Protein AF-A0A3B8KZ70-F1 (afdb_monomer)

Foldseek 3Di:
DPPPPVDPVVVVVVQVVLPDFADFFPLQPVHADPLLVLLVVCCPDVQQPQCVALHFLQGGPFDPDPDTDWAQQPQQVVDPPRDPDRTHGGDGLAQVLPDAPDDPVRPRRAQLCVLPVVRPPCSNTDRPPPDPSNSVSNSSNSSRHPNDGSVVRCVVVVHDRDDD

Structure (mmCIF, N/CA/C/O backbone):
data_AF-A0A3B8KZ70-F1
#
_entry.id   AF-A0A3B8KZ70-F1
#
loop_
_atom_site.group_PDB
_atom_site.id
_atom_site.type_symbol
_atom_site.label_atom_id
_atom_site.label_alt_id
_atom_site.label_comp_id
_atom_site.label_asym_id
_atom_site.label_entity_id
_atom_site.label_seq_id
_atom_site.pdbx_PDB_ins_code
_atom_site.Cartn_x
_atom_site.Cartn_y
_atom_site.Cartn_z
_atom_site.occupancy
_atom_site.B_iso_or_equiv
_atom_site.auth_seq_id
_atom_site.auth_comp_id
_atom_site.auth_asym_id
_atom_site.auth_atom_id
_atom_site.pdbx_PDB_model_num
ATOM 1 N N . LYS A 1 1 ? 19.219 2.919 -24.273 1.00 55.00 1 LYS A N 1
ATOM 2 C CA . LYS A 1 1 ? 18.582 2.908 -22.925 1.00 55.00 1 LYS A CA 1
ATOM 3 C C . LYS A 1 1 ? 19.330 1.900 -22.061 1.00 55.00 1 LYS A C 1
ATOM 5 O O . LYS A 1 1 ? 19.825 0.948 -22.653 1.00 55.00 1 LYS A O 1
ATOM 10 N N . PRO A 1 2 ? 19.435 2.086 -20.733 1.00 66.25 2 PRO A N 1
ATOM 11 C CA . PRO A 1 2 ? 20.243 1.203 -19.899 1.00 66.25 2 PRO A CA 1
ATOM 12 C C . PRO A 1 2 ? 19.785 -0.251 -20.067 1.00 66.25 2 PRO A C 1
ATOM 14 O O . PRO A 1 2 ? 18.605 -0.549 -19.891 1.00 66.25 2 PRO A O 1
ATOM 17 N N . ASN A 1 3 ? 20.719 -1.116 -20.449 1.00 70.38 3 ASN A N 1
ATOM 18 C CA . ASN A 1 3 ? 20.631 -2.580 -20.467 1.00 70.38 3 ASN A CA 1
ATOM 19 C C . ASN A 1 3 ? 19.813 -3.283 -21.572 1.00 70.38 3 ASN A C 1
ATOM 21 O O . ASN A 1 3 ? 19.889 -4.506 -21.640 1.00 70.38 3 ASN A O 1
ATOM 25 N N . LYS A 1 4 ? 19.098 -2.579 -22.465 1.00 81.94 4 LYS A N 1
ATOM 26 C CA . LYS A 1 4 ? 18.430 -3.231 -23.619 1.00 81.94 4 LYS A CA 1
ATOM 27 C C . LYS A 1 4 ? 19.468 -3.802 -24.591 1.00 81.94 4 LYS A C 1
ATOM 29 O O . LYS A 1 4 ? 20.395 -3.081 -24.956 1.00 81.94 4 LYS A O 1
ATOM 34 N N . GLY A 1 5 ? 19.273 -5.035 -25.058 1.00 86.00 5 GLY A N 1
ATOM 35 C CA . GLY A 1 5 ? 20.135 -5.683 -26.048 1.00 86.00 5 GLY A CA 1
ATOM 36 C C . GLY A 1 5 ? 21.476 -6.167 -25.495 1.00 86.00 5 GLY A C 1
ATOM 37 O O . GLY A 1 5 ? 22.298 -6.646 -26.268 1.00 86.00 5 GLY A O 1
ATOM 38 N N . LEU A 1 6 ? 21.706 -6.053 -24.179 1.00 90.25 6 LEU A N 1
ATOM 39 C CA . LEU A 1 6 ? 22.902 -6.602 -23.528 1.00 90.25 6 LEU A CA 1
ATOM 40 C C . LEU A 1 6 ? 22.745 -8.092 -23.180 1.00 90.25 6 LEU A C 1
ATOM 42 O O . LEU A 1 6 ? 23.741 -8.793 -23.047 1.00 90.25 6 LEU A O 1
ATOM 46 N N . SER A 1 7 ? 21.508 -8.578 -23.019 1.00 93.81 7 SER A N 1
ATOM 47 C CA . SER A 1 7 ? 21.196 -9.987 -22.760 1.00 93.81 7 SER A CA 1
ATOM 48 C C . SER A 1 7 ? 19.791 -10.314 -23.262 1.00 93.81 7 SER A C 1
ATOM 50 O O . SER A 1 7 ? 18.813 -9.721 -22.805 1.00 93.81 7 SER A O 1
ATOM 52 N N . ALA A 1 8 ? 19.698 -11.287 -24.171 1.00 92.62 8 ALA A N 1
ATOM 53 C CA . ALA A 1 8 ? 18.422 -11.761 -24.699 1.00 92.62 8 ALA A CA 1
ATOM 54 C C . ALA A 1 8 ? 17.509 -12.309 -23.588 1.00 92.62 8 ALA A C 1
ATOM 56 O O . ALA A 1 8 ? 16.310 -12.037 -23.590 1.00 92.62 8 ALA A O 1
ATOM 57 N N . ASP A 1 9 ? 18.081 -12.998 -22.597 1.00 94.12 9 ASP A N 1
ATOM 58 C CA . ASP A 1 9 ? 17.329 -13.568 -21.475 1.00 94.12 9 ASP A CA 1
ATOM 59 C C . ASP A 1 9 ? 16.732 -12.480 -20.575 1.00 94.12 9 ASP A C 1
ATOM 61 O O . ASP A 1 9 ? 15.565 -12.555 -20.185 1.00 94.12 9 ASP A O 1
ATOM 65 N N . LEU A 1 10 ? 17.502 -11.429 -20.268 1.00 92.12 10 LEU A N 1
ATOM 66 C CA . LEU A 1 10 ? 17.008 -10.310 -19.459 1.00 92.12 10 LEU A CA 1
ATOM 67 C C . LEU A 1 10 ? 15.962 -9.477 -20.207 1.00 92.12 10 LEU A C 1
ATOM 69 O O . LEU A 1 10 ? 15.025 -8.964 -19.586 1.00 92.12 10 LEU A O 1
ATOM 73 N N . ASP A 1 11 ? 16.091 -9.359 -21.528 1.00 89.94 11 ASP A N 1
ATOM 74 C CA . ASP A 1 11 ? 15.085 -8.713 -22.367 1.00 89.94 11 ASP A CA 1
ATOM 75 C C . ASP A 1 11 ? 13.790 -9.543 -22.407 1.00 89.94 11 ASP A C 1
ATOM 77 O O . ASP A 1 11 ? 12.708 -8.988 -22.194 1.00 89.94 11 ASP A O 1
ATOM 81 N N . ALA A 1 12 ? 13.886 -10.867 -22.565 1.00 91.44 12 ALA A N 1
ATOM 82 C CA . ALA A 1 12 ? 12.741 -11.778 -22.540 1.00 91.44 12 ALA A CA 1
ATOM 83 C C . ALA A 1 12 ? 12.021 -11.772 -21.181 1.00 91.44 12 ALA A C 1
ATOM 85 O O . ALA A 1 12 ? 10.795 -11.640 -21.128 1.00 91.44 12 ALA A O 1
ATOM 86 N N . LEU A 1 13 ? 12.766 -11.832 -20.071 1.00 91.62 13 LEU A N 1
ATOM 87 C CA . LEU A 1 13 ? 12.200 -11.747 -18.723 1.00 91.62 13 LEU A CA 1
ATOM 88 C C . LEU A 1 13 ? 11.451 -10.428 -18.517 1.00 91.62 13 LEU A C 1
ATOM 90 O O . LEU A 1 13 ? 10.365 -10.396 -17.938 1.00 91.62 13 LEU A O 1
ATOM 94 N N . ALA A 1 14 ? 12.012 -9.325 -19.001 1.00 89.06 14 ALA A N 1
ATOM 95 C CA . ALA A 1 14 ? 11.382 -8.030 -18.849 1.00 89.06 14 ALA A CA 1
ATOM 96 C C . ALA A 1 14 ? 10.166 -7.842 -19.770 1.00 89.06 14 ALA A C 1
ATOM 98 O O . ALA A 1 14 ? 9.214 -7.163 -19.384 1.00 89.06 14 ALA A O 1
ATOM 99 N N . ALA A 1 15 ? 10.153 -8.447 -20.959 1.00 89.44 15 ALA A N 1
ATOM 100 C CA . ALA A 1 15 ? 8.961 -8.505 -21.802 1.00 89.44 15 ALA A CA 1
ATOM 101 C C . ALA A 1 15 ? 7.841 -9.306 -21.113 1.00 89.44 15 ALA A C 1
ATOM 103 O O . ALA A 1 15 ? 6.701 -8.842 -21.043 1.00 89.44 15 ALA A O 1
ATOM 104 N N . TYR A 1 16 ? 8.180 -10.456 -20.520 1.00 91.62 16 TYR A N 1
ATOM 105 C CA . TYR A 1 16 ? 7.236 -11.289 -19.776 1.00 91.62 16 TYR A CA 1
ATOM 106 C C . TYR A 1 16 ? 6.631 -10.549 -18.576 1.00 91.62 16 TYR A C 1
ATOM 108 O O . TYR A 1 16 ? 5.407 -10.426 -18.494 1.00 91.62 16 TYR A O 1
ATOM 116 N N . THR A 1 17 ? 7.452 -9.968 -17.693 1.00 90.50 17 THR A N 1
ATOM 117 C CA . THR A 1 17 ? 6.951 -9.262 -16.496 1.00 90.50 17 THR A CA 1
ATOM 118 C C . THR A 1 17 ? 6.085 -8.047 -16.838 1.00 90.50 17 THR A C 1
ATOM 120 O O . THR A 1 17 ? 5.131 -7.752 -16.119 1.00 90.50 17 THR A O 1
ATOM 123 N N . ASN A 1 18 ? 6.338 -7.384 -17.973 1.00 87.44 18 ASN A N 1
ATOM 124 C CA . ASN A 1 18 ? 5.521 -6.269 -18.461 1.00 87.44 18 ASN A CA 1
ATOM 125 C C . ASN A 1 18 ? 4.238 -6.702 -19.195 1.00 87.44 18 ASN A C 1
ATOM 127 O O . ASN A 1 18 ? 3.390 -5.851 -19.487 1.00 87.44 18 ASN A O 1
ATOM 131 N N . SER A 1 19 ? 4.064 -7.985 -19.518 1.00 88.94 19 SER A N 1
ATOM 132 C CA . SER A 1 19 ? 2.901 -8.475 -20.275 1.00 88.94 19 SER A CA 1
ATOM 133 C C . SER A 1 19 ? 1.622 -8.580 -19.433 1.00 88.94 19 SER A C 1
ATOM 135 O O . SER A 1 19 ? 0.514 -8.554 -19.972 1.00 88.94 19 SER A O 1
ATOM 13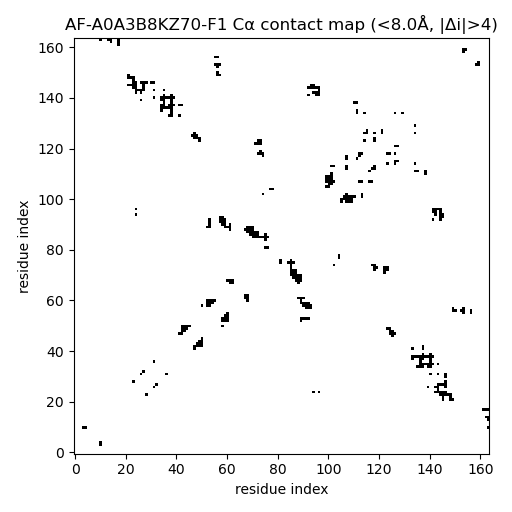7 N N . HIS A 1 20 ? 1.759 -8.649 -18.107 1.00 88.69 20 HIS A N 1
ATOM 138 C CA . HIS A 1 20 ? 0.638 -8.870 -17.201 1.00 88.69 20 HIS A CA 1
ATOM 139 C C . HIS A 1 20 ? -0.303 -7.660 -17.103 1.00 88.69 20 HIS A C 1
ATOM 141 O O . HIS A 1 20 ? 0.096 -6.498 -17.224 1.00 88.69 20 HIS A O 1
ATOM 147 N N . LYS A 1 21 ? -1.582 -7.955 -16.849 1.00 87.75 21 LYS A N 1
ATOM 148 C CA . LYS A 1 21 ? -2.621 -6.969 -16.534 1.00 87.75 21 LYS A CA 1
ATOM 149 C C . LYS A 1 21 ? -2.964 -7.035 -15.052 1.00 87.75 21 LYS A C 1
ATOM 151 O O . LYS A 1 21 ? -2.912 -8.103 -14.442 1.00 87.75 21 LYS A O 1
ATOM 156 N N . PHE A 1 22 ? -3.370 -5.903 -14.489 1.00 88.69 22 PHE A N 1
ATOM 157 C CA . PHE A 1 22 ? -3.922 -5.878 -13.143 1.00 88.69 22 PHE A CA 1
ATOM 158 C C . PHE A 1 22 ? -5.309 -6.518 -13.142 1.00 88.69 22 PHE A C 1
ATOM 160 O O . PHE A 1 22 ? -6.177 -6.164 -13.936 1.00 88.69 22 PHE A O 1
ATOM 167 N N . THR A 1 23 ? -5.518 -7.465 -12.236 1.00 91.06 23 THR A N 1
ATOM 168 C CA . THR A 1 23 ? -6.837 -8.037 -11.956 1.00 91.06 23 THR A CA 1
ATOM 169 C C . THR A 1 23 ? -7.431 -7.340 -10.745 1.00 91.06 23 THR A C 1
ATOM 171 O O . THR A 1 23 ? -6.721 -7.172 -9.749 1.00 91.06 23 THR A O 1
ATOM 174 N N . LEU A 1 24 ? -8.724 -7.010 -10.790 1.00 94.81 24 LEU A N 1
ATOM 175 C CA . LEU A 1 24 ? -9.425 -6.473 -9.625 1.00 94.81 24 LEU A CA 1
ATOM 176 C C . LEU A 1 24 ? -9.297 -7.411 -8.422 1.00 94.81 24 LEU A C 1
ATOM 178 O O . LEU A 1 24 ? -9.316 -8.641 -8.561 1.00 94.81 24 LEU A O 1
ATOM 182 N N . SER A 1 25 ? -9.190 -6.821 -7.236 1.00 96.81 25 SER A N 1
ATOM 183 C CA . SER A 1 25 ? -9.228 -7.567 -5.989 1.00 96.81 25 SER A CA 1
ATOM 184 C C . SER A 1 25 ? -10.536 -8.368 -5.885 1.00 96.81 25 SER A C 1
ATOM 186 O O . SER A 1 25 ? -11.606 -7.837 -6.205 1.00 96.81 25 SER A O 1
ATOM 188 N N . PRO A 1 26 ? -10.506 -9.620 -5.386 1.00 97.06 26 PRO A N 1
ATOM 189 C CA . PRO A 1 26 ? -11.713 -10.367 -5.038 1.00 97.06 26 PRO A CA 1
ATOM 190 C C . PRO A 1 26 ? -12.666 -9.573 -4.134 1.00 97.06 26 PRO A C 1
ATOM 192 O O . PRO A 1 26 ? -13.880 -9.678 -4.291 1.00 97.06 26 PRO A O 1
ATOM 195 N N . TYR A 1 27 ? -12.114 -8.724 -3.262 1.00 97.44 27 TYR A N 1
ATOM 196 C CA . TYR A 1 27 ? -12.849 -7.867 -2.328 1.00 97.44 27 TYR A CA 1
ATOM 197 C C . TYR A 1 27 ? -13.520 -6.654 -2.993 1.00 97.44 27 TYR A C 1
ATOM 199 O O . TYR A 1 27 ? -14.307 -5.965 -2.351 1.00 97.44 27 TYR A O 1
ATOM 207 N N . ALA A 1 28 ? -13.239 -6.400 -4.273 1.00 96.25 28 ALA A N 1
ATOM 208 C CA . ALA A 1 28 ? -13.782 -5.280 -5.038 1.00 96.25 28 ALA A CA 1
ATOM 209 C C . ALA A 1 28 ? -14.472 -5.703 -6.346 1.00 96.25 28 ALA A C 1
ATOM 211 O O . ALA A 1 28 ? -14.815 -4.851 -7.162 1.00 96.25 28 ALA A O 1
ATOM 212 N N . ARG A 1 29 ? -14.715 -7.006 -6.569 1.00 90.31 29 ARG A N 1
ATOM 213 C CA . ARG A 1 29 ? -15.338 -7.509 -7.815 1.00 90.31 29 ARG A CA 1
ATOM 214 C C . ARG A 1 29 ? -16.697 -6.879 -8.124 1.00 90.31 29 ARG A C 1
ATOM 216 O O . ARG A 1 29 ? -17.074 -6.805 -9.286 1.00 90.31 29 ARG A O 1
ATOM 223 N N . LYS A 1 30 ? -17.427 -6.453 -7.091 1.00 92.94 30 LYS A N 1
ATOM 224 C CA . LYS A 1 30 ? -18.733 -5.782 -7.195 1.00 92.94 30 LYS A CA 1
ATOM 225 C C . LYS A 1 30 ? -18.646 -4.286 -6.854 1.00 92.94 30 LYS A C 1
ATOM 227 O O . LYS A 1 30 ? -19.645 -3.684 -6.481 1.00 92.94 30 LYS A O 1
ATOM 232 N N . GLY A 1 31 ? -17.451 -3.704 -6.941 1.00 95.44 31 GLY A N 1
ATOM 233 C CA . GLY A 1 31 ? -17.143 -2.384 -6.399 1.00 95.44 31 GLY A CA 1
ATOM 234 C C . GLY A 1 31 ? -16.780 -2.425 -4.912 1.00 95.44 31 GLY A C 1
ATOM 235 O O . GLY A 1 31 ? -16.743 -3.485 -4.285 1.00 95.44 31 GLY A O 1
ATOM 236 N N . LEU A 1 32 ? -16.479 -1.250 -4.354 1.00 97.75 32 LEU A N 1
ATOM 237 C CA . LEU A 1 32 ? -16.129 -1.103 -2.941 1.00 97.75 32 LEU A CA 1
ATOM 238 C C . LEU A 1 32 ? -17.351 -1.327 -2.044 1.00 97.75 32 LEU A C 1
ATOM 240 O O . LEU A 1 32 ? -18.382 -0.675 -2.226 1.00 97.75 32 LEU A O 1
ATOM 244 N N . SER A 1 33 ? -17.201 -2.176 -1.025 1.00 98.19 33 SER A N 1
ATOM 245 C CA . SER A 1 33 ? -18.181 -2.302 0.060 1.00 98.19 33 SER A CA 1
ATOM 246 C C . SER A 1 33 ? -18.329 -0.985 0.830 1.00 98.19 33 SER A C 1
ATOM 248 O O . SER A 1 33 ? -17.440 -0.134 0.802 1.00 98.19 33 SER A O 1
ATOM 250 N N . THR A 1 34 ? -19.421 -0.811 1.578 1.00 98.50 34 THR A N 1
ATOM 251 C CA . THR A 1 34 ? -19.614 0.383 2.421 1.00 98.50 34 THR A CA 1
ATOM 252 C C . THR A 1 34 ? -18.472 0.564 3.429 1.00 98.50 34 THR A C 1
ATOM 254 O O . THR A 1 34 ? -18.021 1.686 3.646 1.00 98.50 34 THR A O 1
ATOM 257 N N . ALA A 1 35 ? -17.952 -0.531 3.995 1.00 98.62 35 ALA A N 1
ATOM 258 C CA . ALA A 1 35 ? -16.784 -0.497 4.877 1.00 98.62 35 ALA A CA 1
ATOM 259 C C . ALA A 1 35 ? -15.528 -0.015 4.138 1.00 98.62 35 ALA A C 1
ATOM 261 O O . ALA A 1 35 ? -14.870 0.920 4.586 1.00 98.62 35 ALA A O 1
ATOM 262 N N . ALA A 1 36 ? -15.251 -0.562 2.951 1.00 98.69 36 ALA A N 1
ATOM 263 C CA . ALA A 1 36 ? -14.115 -0.136 2.138 1.00 98.69 36 ALA A CA 1
ATOM 264 C C . ALA A 1 36 ? -14.244 1.321 1.651 1.00 98.69 36 ALA A C 1
ATOM 266 O O . ALA A 1 36 ? -13.241 2.011 1.492 1.00 98.69 36 ALA A O 1
ATOM 267 N N . GLN A 1 37 ? -15.461 1.831 1.445 1.00 98.75 37 GLN A N 1
ATOM 268 C CA . GLN A 1 37 ? -15.688 3.245 1.131 1.00 98.75 37 GLN A CA 1
ATOM 269 C C . GLN A 1 37 ? -15.349 4.154 2.319 1.00 98.75 37 GLN A C 1
ATOM 271 O O . GLN A 1 37 ? -14.654 5.153 2.132 1.00 98.75 37 GLN A O 1
ATOM 276 N N . ARG A 1 38 ? -15.762 3.795 3.544 1.00 98.81 38 ARG A N 1
ATOM 277 C CA . ARG A 1 38 ? -15.348 4.514 4.764 1.00 98.81 38 ARG A CA 1
ATOM 278 C C . ARG A 1 38 ? -13.832 4.450 4.958 1.00 98.81 38 ARG A C 1
ATOM 280 O O . ARG A 1 38 ? -13.200 5.480 5.186 1.00 98.81 38 ARG A O 1
ATOM 287 N N . GLY A 1 39 ? -13.239 3.275 4.752 1.00 98.81 39 GLY A N 1
ATOM 288 C CA . GLY A 1 39 ? -11.793 3.065 4.791 1.00 98.81 39 GLY A CA 1
ATOM 289 C C . GLY A 1 39 ? -11.031 3.903 3.771 1.00 98.81 39 GLY A C 1
ATOM 290 O O . GLY A 1 39 ? -9.990 4.466 4.092 1.00 98.81 39 GLY A O 1
ATOM 291 N N . ARG A 1 40 ? -11.571 4.070 2.560 1.00 98.62 40 ARG A N 1
ATOM 292 C CA . ARG A 1 40 ? -10.999 4.946 1.525 1.00 98.62 40 ARG A CA 1
ATOM 293 C C . ARG A 1 40 ? -10.959 6.404 1.971 1.00 98.62 40 ARG A C 1
ATOM 295 O O . ARG A 1 40 ? -9.974 7.089 1.703 1.00 98.62 40 ARG A O 1
ATOM 302 N N . SER A 1 41 ? -12.010 6.880 2.635 1.00 98.75 41 SER A N 1
ATOM 303 C CA . SER A 1 41 ? -12.044 8.236 3.194 1.00 98.75 41 SER A CA 1
ATOM 304 C C . SER A 1 41 ? -11.007 8.404 4.302 1.00 98.75 41 SER A C 1
ATOM 306 O O . SER A 1 41 ? -10.287 9.400 4.308 1.00 98.75 41 SER A O 1
ATOM 308 N N . LEU A 1 42 ? -10.862 7.406 5.181 1.00 98.81 42 LEU A N 1
ATOM 309 C CA . LEU A 1 42 ? -9.806 7.392 6.194 1.00 98.81 42 LEU A CA 1
ATOM 310 C C . LEU A 1 42 ? -8.422 7.403 5.550 1.00 98.81 42 LEU A C 1
ATOM 312 O O . LEU A 1 42 ? -7.618 8.245 5.910 1.00 98.81 42 LEU A O 1
ATOM 316 N N . PHE A 1 43 ? -8.152 6.553 4.560 1.00 98.75 43 PHE A N 1
ATOM 317 C CA . PHE A 1 43 ? -6.861 6.475 3.867 1.00 98.75 43 PHE A CA 1
ATOM 318 C C . PHE A 1 43 ? -6.436 7.804 3.219 1.00 98.75 43 PHE A C 1
ATOM 320 O O . PHE A 1 43 ? -5.256 8.150 3.191 1.00 98.75 43 PHE A O 1
ATOM 327 N N . ARG A 1 44 ? -7.405 8.545 2.669 1.00 98.31 44 ARG A N 1
ATOM 328 C CA . ARG A 1 44 ? -7.183 9.828 1.984 1.00 98.31 44 ARG A CA 1
ATOM 329 C C . ARG A 1 44 ? -7.152 11.030 2.921 1.00 98.31 44 ARG A C 1
ATOM 331 O O . ARG A 1 44 ? -6.819 12.121 2.472 1.00 98.31 44 ARG A O 1
ATOM 338 N N . SER A 1 45 ? -7.523 10.848 4.184 1.00 98.44 45 SER A N 1
ATOM 339 C CA . SER A 1 45 ? -7.530 11.920 5.169 1.00 98.44 45 SER A CA 1
ATOM 340 C C . SER A 1 45 ? -6.113 12.417 5.441 1.00 98.44 45 SER A C 1
ATOM 342 O O . SER A 1 45 ? -5.187 11.632 5.642 1.00 98.44 45 SER A O 1
ATOM 344 N N . GLU A 1 46 ? -5.948 13.732 5.544 1.00 97.75 46 GLU A N 1
ATOM 345 C CA . GLU A 1 46 ? -4.689 14.326 6.002 1.00 97.75 46 GLU A CA 1
ATOM 346 C C . GLU A 1 46 ? -4.335 13.894 7.428 1.00 97.75 46 GLU A C 1
ATOM 348 O O . GLU A 1 46 ? -3.152 13.804 7.766 1.00 97.75 46 GLU A O 1
ATOM 353 N N . LYS A 1 47 ? -5.357 13.584 8.242 1.00 98.06 47 LYS A N 1
ATOM 354 C CA . LYS A 1 47 ? -5.199 13.169 9.637 1.00 98.06 47 LYS A CA 1
ATOM 355 C C . LYS A 1 47 ? -4.524 11.807 9.759 1.00 98.06 47 LYS A C 1
ATOM 357 O O . LYS A 1 47 ? -3.727 11.637 10.667 1.00 98.06 47 LYS A O 1
ATOM 362 N N . THR A 1 48 ? -4.827 10.857 8.872 1.00 98.25 48 THR A N 1
ATOM 363 C CA . THR A 1 48 ? -4.159 9.541 8.835 1.00 98.25 48 THR A CA 1
ATOM 364 C C . THR A 1 48 ? -2.876 9.592 8.005 1.00 98.25 48 THR A C 1
ATOM 366 O O . THR A 1 48 ? -1.891 8.945 8.346 1.00 98.25 48 THR A O 1
ATOM 369 N N . GLY A 1 49 ? -2.858 10.382 6.927 1.00 98.19 49 GLY A 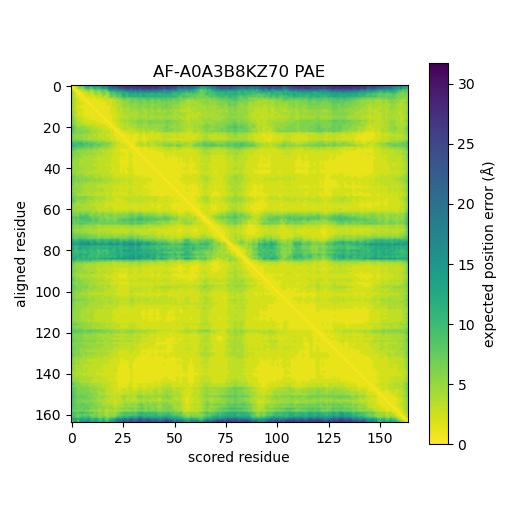N 1
ATOM 370 C CA . GLY A 1 49 ? -1.668 10.664 6.131 1.00 98.19 49 GLY A CA 1
ATOM 371 C C . GLY A 1 49 ? -1.194 9.528 5.219 1.00 98.19 49 GLY A C 1
ATOM 372 O O . GLY A 1 49 ? -0.133 9.675 4.619 1.00 98.19 49 GLY A O 1
ATOM 373 N N . CYS A 1 50 ? -1.944 8.430 5.058 1.00 98.50 50 CYS A N 1
ATOM 374 C CA . CYS A 1 50 ? -1.511 7.275 4.253 1.00 98.50 50 CYS A CA 1
ATOM 375 C C . CYS A 1 50 ? -1.197 7.666 2.798 1.00 98.50 50 CYS A C 1
ATOM 377 O O . CYS A 1 50 ? -0.177 7.268 2.232 1.00 98.50 50 CYS A O 1
ATOM 379 N N . ALA A 1 51 ? -2.054 8.506 2.210 1.00 98.06 51 ALA A N 1
ATOM 380 C CA . ALA A 1 51 ? -1.925 8.972 0.833 1.00 98.06 51 ALA A CA 1
ATOM 381 C C . ALA A 1 51 ? -0.741 9.930 0.588 1.00 98.06 51 ALA A C 1
ATOM 383 O O . ALA A 1 51 ? -0.506 10.285 -0.564 1.00 98.06 51 ALA A O 1
ATOM 384 N N . LYS A 1 52 ? 0.014 10.342 1.622 1.00 97.50 52 LYS A N 1
ATOM 385 C CA . LYS A 1 52 ? 1.229 11.160 1.446 1.00 97.50 52 LYS A CA 1
ATOM 386 C C . LYS A 1 52 ? 2.328 10.393 0.707 1.00 97.50 52 LYS A C 1
ATOM 388 O O . LYS A 1 52 ? 3.000 10.982 -0.130 1.00 97.50 52 LYS A O 1
ATOM 393 N N . CYS A 1 53 ? 2.463 9.094 0.984 1.00 97.81 53 CYS A N 1
ATOM 394 C CA . CYS A 1 53 ? 3.434 8.216 0.320 1.00 97.81 53 CYS A CA 1
ATOM 395 C C . CYS A 1 53 ? 2.725 7.219 -0.608 1.00 97.81 53 CYS A C 1
ATOM 397 O O . CYS A 1 53 ? 3.134 7.007 -1.746 1.00 97.81 53 CYS A O 1
ATOM 399 N N . HIS A 1 54 ? 1.601 6.643 -0.173 1.00 98.06 54 HIS A N 1
ATOM 400 C CA . HIS A 1 54 ? 0.837 5.686 -0.974 1.00 98.06 54 HIS A CA 1
ATOM 401 C C . HIS A 1 54 ? -0.172 6.390 -1.885 1.00 98.06 54 HIS A C 1
ATOM 403 O O . HIS A 1 54 ? -1.385 6.360 -1.662 1.00 98.06 54 HIS A O 1
ATOM 409 N N . SER A 1 55 ? 0.347 7.050 -2.917 1.00 95.25 55 SER A N 1
ATOM 410 C CA . SER A 1 55 ? -0.416 7.949 -3.783 1.00 95.25 55 SER A CA 1
ATOM 411 C C . SER A 1 55 ? -0.527 7.460 -5.231 1.00 95.25 55 SER A C 1
ATOM 413 O O . SER A 1 55 ? 0.072 6.465 -5.642 1.00 95.25 55 SER A O 1
ATOM 415 N N . GLY A 1 56 ? -1.339 8.170 -6.015 1.00 94.62 56 GLY A N 1
ATOM 416 C CA . GLY A 1 56 ? -1.470 7.932 -7.445 1.00 94.62 56 GLY A CA 1
ATOM 417 C C . GLY A 1 56 ? -2.106 6.583 -7.820 1.00 94.62 56 GLY A C 1
ATOM 418 O O . GLY A 1 56 ? -2.655 5.875 -6.975 1.00 94.62 56 GLY A O 1
ATOM 419 N N . PRO A 1 57 ? -2.047 6.221 -9.112 1.00 94.62 57 PRO A N 1
ATOM 420 C CA . PRO A 1 57 ? -2.724 5.040 -9.660 1.00 94.62 57 PRO A CA 1
ATOM 421 C C . PRO A 1 57 ? -2.240 3.701 -9.088 1.00 94.62 57 PRO A C 1
ATOM 423 O O . PRO A 1 57 ? -2.993 2.731 -9.061 1.00 94.62 57 PRO A O 1
ATOM 426 N N . PHE A 1 58 ? -0.986 3.649 -8.628 1.00 95.69 58 PHE A N 1
ATOM 427 C CA . PHE A 1 58 ? -0.348 2.438 -8.104 1.00 95.69 58 PHE A CA 1
ATOM 428 C C . PHE A 1 58 ? -0.181 2.445 -6.576 1.00 95.69 58 PHE A C 1
ATOM 430 O O . PHE A 1 58 ? 0.381 1.498 -6.026 1.00 95.69 58 PHE A O 1
ATOM 437 N N . PHE A 1 59 ? -0.693 3.474 -5.887 1.00 97.56 59 PHE A N 1
ATOM 438 C CA . PHE A 1 59 ? -0.591 3.634 -4.431 1.00 97.56 59 PHE A CA 1
ATOM 439 C C . PHE A 1 59 ? 0.863 3.598 -3.932 1.00 97.56 59 PHE A C 1
ATOM 441 O O . PHE A 1 59 ? 1.195 2.918 -2.961 1.00 97.56 59 PHE A O 1
ATOM 448 N N . THR A 1 60 ? 1.728 4.333 -4.626 1.00 97.06 60 THR A N 1
ATOM 449 C CA . THR A 1 60 ? 3.148 4.518 -4.319 1.00 97.06 60 THR A CA 1
ATOM 450 C C . THR A 1 60 ? 3.640 5.836 -4.918 1.00 97.06 60 THR A C 1
ATOM 452 O O . THR A 1 60 ? 3.187 6.254 -5.985 1.00 97.06 60 THR A O 1
ATOM 455 N N . ASP A 1 61 ? 4.588 6.474 -4.246 1.00 95.94 61 ASP A N 1
ATOM 456 C CA . ASP A 1 61 ? 5.366 7.611 -4.733 1.00 95.94 61 ASP A CA 1
ATOM 457 C C . ASP A 1 61 ? 6.746 7.198 -5.284 1.00 95.94 61 ASP A C 1
ATOM 459 O O . ASP A 1 61 ? 7.562 8.059 -5.633 1.00 95.94 61 ASP A O 1
ATOM 463 N N . SER A 1 62 ? 7.005 5.889 -5.390 1.00 94.31 62 SER A N 1
ATOM 464 C CA . SER A 1 62 ? 8.222 5.336 -5.978 1.00 94.31 62 SER A CA 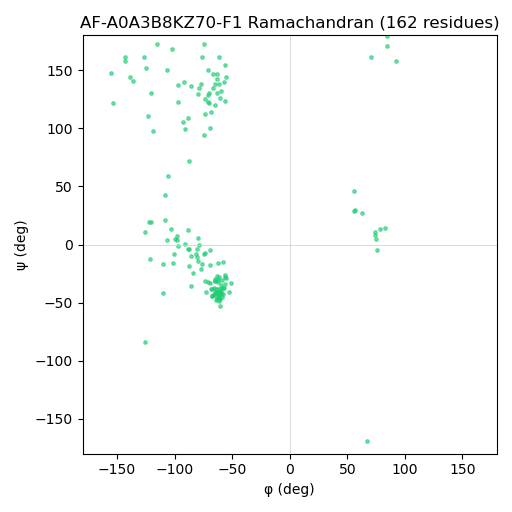1
ATOM 465 C C . SER A 1 62 ? 8.366 5.785 -7.432 1.00 94.31 62 SER A C 1
ATOM 467 O O . SER A 1 62 ? 7.432 5.718 -8.238 1.00 94.31 62 SER A O 1
ATOM 469 N N . GLN A 1 63 ? 9.561 6.265 -7.775 1.00 88.06 63 GLN A N 1
ATOM 470 C CA . GLN A 1 63 ? 9.892 6.740 -9.115 1.00 88.06 63 GLN A CA 1
ATOM 471 C C . GLN A 1 63 ? 11.294 6.283 -9.527 1.00 88.06 63 GLN A C 1
ATOM 473 O O . GLN A 1 63 ? 12.212 6.296 -8.701 1.00 88.06 63 GLN A O 1
ATOM 478 N N . PRO A 1 64 ? 11.505 5.957 -10.815 1.00 81.69 64 PRO A N 1
ATOM 479 C CA . PRO A 1 64 ? 12.813 5.582 -11.334 1.00 81.69 64 PRO A CA 1
ATOM 480 C C . PRO A 1 64 ? 13.705 6.824 -11.456 1.00 81.69 64 PRO A C 1
ATOM 482 O O . PRO A 1 64 ? 13.668 7.542 -12.454 1.00 81.69 64 PRO A O 1
ATOM 485 N N . ARG A 1 65 ? 14.516 7.090 -10.432 1.00 86.12 65 ARG A N 1
ATOM 486 C CA . ARG A 1 65 ? 15.447 8.227 -10.394 1.00 86.12 65 ARG A CA 1
ATOM 487 C C . ARG A 1 65 ? 16.766 7.859 -9.703 1.00 86.12 65 ARG A C 1
ATOM 489 O O . ARG A 1 65 ? 16.765 6.927 -8.901 1.00 86.12 65 ARG A O 1
ATOM 496 N N . PRO A 1 66 ? 17.876 8.588 -9.951 1.00 86.38 66 PRO A N 1
ATOM 497 C CA . PRO A 1 66 ? 19.200 8.222 -9.431 1.00 86.38 66 PRO A CA 1
ATOM 498 C C . PRO A 1 66 ? 19.271 8.080 -7.905 1.00 86.38 66 PRO A C 1
ATOM 500 O O . PRO A 1 66 ? 19.989 7.225 -7.399 1.00 86.38 66 PRO A O 1
ATOM 503 N N . LYS A 1 67 ? 18.504 8.898 -7.171 1.00 88.00 67 LYS A N 1
ATOM 504 C CA . LYS A 1 67 ? 18.358 8.805 -5.714 1.00 88.00 67 LYS A CA 1
ATOM 505 C C . LYS A 1 67 ? 16.892 8.527 -5.355 1.00 88.00 67 LYS A C 1
ATOM 507 O O . LYS A 1 67 ? 16.119 9.490 -5.331 1.00 88.00 67 LYS A O 1
ATOM 512 N N . PRO A 1 68 ? 16.499 7.266 -5.096 1.00 88.62 68 PRO A N 1
ATOM 513 C CA . PRO A 1 68 ? 15.118 6.889 -4.778 1.00 88.62 68 PRO A CA 1
ATOM 514 C C . PRO A 1 68 ? 14.541 7.648 -3.575 1.00 88.62 68 PRO A C 1
ATOM 516 O O . PRO A 1 68 ? 15.292 8.106 -2.708 1.00 88.62 68 PRO A O 1
ATOM 519 N N . LEU A 1 69 ? 13.211 7.797 -3.519 1.00 93.75 69 LEU A N 1
ATOM 520 C CA . LEU A 1 69 ? 12.548 8.321 -2.318 1.00 93.75 69 LEU A CA 1
ATOM 521 C C . LEU A 1 69 ? 12.481 7.182 -1.329 1.00 93.75 69 LEU A C 1
ATOM 523 O O . LEU A 1 69 ? 12.152 6.066 -1.708 1.00 93.75 69 LEU A O 1
ATOM 527 N N . ARG A 1 70 ? 12.822 7.457 -0.079 1.00 93.94 70 ARG A N 1
ATOM 528 C CA . ARG A 1 70 ? 12.721 6.467 0.980 1.00 93.94 70 ARG A CA 1
ATOM 529 C C . ARG A 1 70 ? 12.114 7.138 2.196 1.00 93.94 70 ARG A C 1
ATOM 531 O O . ARG A 1 70 ? 12.471 8.276 2.501 1.00 93.94 70 ARG A O 1
ATOM 538 N N . HIS A 1 71 ? 11.243 6.419 2.887 1.00 95.19 71 HIS A N 1
ATOM 539 C CA . HIS A 1 71 ? 10.547 6.895 4.079 1.00 95.19 71 HIS A CA 1
ATOM 540 C C . HIS A 1 71 ? 10.867 5.991 5.258 1.00 95.19 71 HIS A C 1
ATOM 542 O O . HIS A 1 71 ? 10.777 4.769 5.147 1.00 95.19 71 HIS A O 1
ATOM 548 N N . ASP A 1 72 ? 11.249 6.582 6.388 1.00 94.12 72 ASP A N 1
ATOM 549 C CA . ASP A 1 72 ? 11.432 5.841 7.636 1.00 94.12 72 ASP A CA 1
ATOM 550 C C . ASP A 1 72 ? 10.127 5.827 8.435 1.00 94.12 72 ASP A C 1
ATOM 552 O O . ASP A 1 72 ? 9.797 6.770 9.163 1.00 94.12 72 ASP A O 1
ATOM 556 N N . VAL A 1 73 ? 9.424 4.705 8.309 1.00 94.12 73 VAL A N 1
ATOM 557 C CA . VAL A 1 73 ? 8.154 4.425 8.987 1.00 94.12 73 VAL A CA 1
ATOM 558 C C . VAL A 1 73 ? 8.337 3.788 10.372 1.00 94.12 73 VAL A C 1
ATOM 560 O O . VAL A 1 73 ? 7.388 3.265 10.947 1.00 94.12 73 VAL A O 1
ATOM 563 N N . GLY A 1 74 ? 9.556 3.791 10.924 1.00 91.19 74 GLY A N 1
ATOM 564 C CA . GLY A 1 74 ? 9.850 3.282 12.266 1.00 91.19 74 GLY A CA 1
ATOM 565 C C . GLY A 1 74 ? 9.943 1.758 12.378 1.00 91.19 74 GLY A C 1
ATOM 566 O O . GLY A 1 74 ? 9.944 1.237 13.492 1.00 91.19 74 GLY A O 1
ATOM 567 N N . SER A 1 75 ? 10.028 1.039 11.252 1.00 88.44 75 SER A N 1
ATOM 568 C CA . SER A 1 75 ? 10.161 -0.428 11.221 1.00 88.44 75 SER A CA 1
ATOM 569 C C . SER A 1 75 ? 11.588 -0.918 10.957 1.00 88.44 75 SER A C 1
ATOM 571 O O . SER A 1 75 ? 11.890 -2.076 11.229 1.00 88.44 75 SER A O 1
ATOM 573 N N . GLY A 1 76 ? 12.486 -0.058 10.468 1.00 84.00 76 GLY A N 1
ATOM 574 C CA . GLY A 1 76 ? 13.802 -0.479 9.977 1.00 84.00 76 GLY A CA 1
ATOM 575 C C . GLY A 1 76 ? 14.869 -0.767 11.034 1.00 84.00 76 GLY A C 1
ATOM 576 O O . GLY A 1 76 ? 15.980 -1.143 10.692 1.00 84.00 76 GLY A O 1
ATOM 577 N N . THR A 1 77 ? 14.559 -0.607 12.323 1.00 80.88 77 THR A N 1
ATOM 578 C CA . THR A 1 77 ? 15.448 -1.025 13.426 1.00 80.88 77 THR A CA 1
ATOM 579 C C . THR A 1 77 ? 15.086 -2.400 13.986 1.00 80.88 77 THR A C 1
ATOM 581 O O . THR A 1 77 ? 15.733 -2.888 14.910 1.00 80.88 77 THR A O 1
ATOM 584 N N . ALA A 1 78 ? 14.038 -3.037 13.452 1.00 76.38 78 ALA A N 1
ATOM 585 C CA . ALA A 1 78 ? 13.558 -4.326 13.933 1.00 76.38 78 ALA A CA 1
ATOM 586 C C . ALA A 1 78 ? 14.362 -5.523 13.391 1.00 76.38 78 ALA A C 1
ATOM 588 O O . ALA A 1 78 ? 14.119 -6.645 13.847 1.00 76.38 78 ALA A O 1
ATOM 589 N N . ASP A 1 79 ? 15.273 -5.304 12.441 1.00 79.31 79 ASP A N 1
ATOM 590 C CA . ASP A 1 79 ? 16.140 -6.316 11.841 1.00 79.31 79 ASP A CA 1
ATOM 591 C C . ASP A 1 79 ? 17.621 -5.915 12.006 1.00 79.31 79 ASP A C 1
ATOM 593 O O . ASP A 1 79 ? 18.072 -4.962 11.371 1.00 79.31 79 ASP A O 1
ATOM 597 N N . PRO A 1 80 ? 18.401 -6.628 12.842 1.00 81.00 80 PRO A N 1
ATOM 598 C CA . PRO A 1 80 ? 19.831 -6.366 13.019 1.00 81.00 80 PRO A CA 1
ATOM 599 C C . PRO A 1 80 ? 20.674 -6.56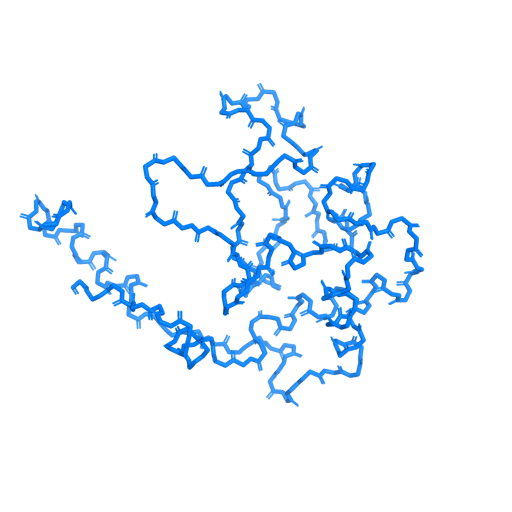7 11.751 1.00 81.00 80 PRO A C 1
ATOM 601 O O . PRO A 1 80 ? 21.827 -6.143 11.715 1.00 81.00 80 PRO A O 1
ATOM 604 N N . SER A 1 81 ? 20.136 -7.245 10.734 1.00 82.88 81 SER A N 1
ATOM 605 C CA . SER A 1 81 ? 20.806 -7.471 9.453 1.00 82.88 81 SER A CA 1
ATOM 606 C C . SER A 1 81 ? 20.568 -6.355 8.430 1.00 82.88 81 SER A C 1
ATOM 608 O O . SER A 1 81 ? 21.176 -6.386 7.359 1.00 82.88 81 SER A O 1
ATOM 610 N N . GLU A 1 82 ? 19.743 -5.351 8.753 1.00 82.62 82 GLU A N 1
ATOM 611 C CA . GLU A 1 82 ? 19.497 -4.188 7.898 1.00 82.62 82 GLU A CA 1
ATOM 612 C C . GLU A 1 82 ? 20.775 -3.347 7.729 1.00 82.62 82 GLU A C 1
ATOM 614 O O . GLU A 1 82 ? 21.342 -2.829 8.692 1.00 82.62 82 GLU A O 1
ATOM 619 N N . LYS A 1 83 ? 21.234 -3.189 6.481 1.00 82.62 83 LYS A N 1
ATOM 620 C CA . LYS A 1 83 ? 22.483 -2.478 6.134 1.00 82.62 83 LYS A CA 1
ATOM 621 C C . LYS A 1 83 ? 22.252 -1.149 5.422 1.00 82.62 83 LYS A C 1
ATOM 623 O O . LYS A 1 83 ? 23.166 -0.334 5.333 1.00 82.62 83 LYS A O 1
ATOM 628 N N . MET A 1 84 ? 21.054 -0.928 4.891 1.00 81.19 84 MET A N 1
ATOM 629 C CA . MET A 1 84 ? 20.718 0.196 4.016 1.00 81.19 84 MET A CA 1
ATOM 630 C C . MET A 1 84 ? 20.001 1.332 4.753 1.00 81.19 84 MET A C 1
ATOM 632 O O . MET A 1 84 ? 19.599 2.309 4.109 1.00 81.19 84 MET A O 1
ATOM 636 N N . GLY A 1 85 ? 19.852 1.217 6.074 1.00 82.56 85 GLY A N 1
ATOM 637 C CA . GLY A 1 85 ? 19.201 2.199 6.937 1.00 82.56 85 GLY A CA 1
ATOM 638 C C . GLY A 1 85 ? 17.677 2.044 7.000 1.00 82.56 85 GLY A C 1
ATOM 639 O O . GLY A 1 85 ? 17.093 1.296 6.220 1.00 82.56 85 GLY A O 1
ATOM 640 N N . PRO A 1 86 ? 17.010 2.780 7.907 1.00 89.50 86 PRO A N 1
ATOM 641 C CA . PRO A 1 86 ? 15.645 2.465 8.327 1.00 89.50 86 PRO A CA 1
ATOM 642 C C . PRO A 1 86 ? 14.550 2.944 7.363 1.00 89.50 86 PRO A C 1
ATOM 644 O O . PRO A 1 86 ? 13.365 2.715 7.600 1.00 89.50 86 PRO A O 1
ATOM 647 N N . ALA A 1 87 ? 14.933 3.653 6.300 1.00 92.56 87 ALA A N 1
ATOM 648 C CA . ALA A 1 87 ? 14.006 4.202 5.323 1.00 92.56 87 ALA A CA 1
ATOM 649 C C . ALA A 1 87 ? 13.792 3.219 4.168 1.00 92.56 87 ALA A C 1
ATOM 651 O O . ALA A 1 87 ? 14.754 2.656 3.665 1.00 92.56 87 ALA A O 1
ATOM 652 N N . TYR A 1 88 ? 12.578 3.058 3.655 1.00 92.50 88 TYR A N 1
ATOM 653 C CA . TYR A 1 88 ? 12.283 2.118 2.564 1.00 92.50 88 TYR A CA 1
ATOM 654 C C . TYR A 1 88 ? 11.612 2.820 1.392 1.00 92.50 88 TYR A C 1
ATOM 656 O O . TYR A 1 88 ? 10.956 3.844 1.580 1.00 92.50 88 TYR A O 1
ATOM 664 N N . ASP A 1 89 ? 11.803 2.280 0.186 1.00 94.88 89 ASP A N 1
ATOM 665 C CA . ASP A 1 89 ? 10.966 2.665 -0.952 1.00 94.88 89 ASP A CA 1
ATOM 666 C C . ASP A 1 89 ? 9.514 2.268 -0.666 1.00 94.88 89 ASP A C 1
ATOM 668 O O . ASP A 1 89 ? 9.267 1.222 -0.057 1.00 94.88 89 ASP A O 1
ATOM 672 N N . THR A 1 90 ? 8.560 3.099 -1.075 1.00 96.69 90 THR A N 1
ATOM 673 C CA . THR A 1 90 ? 7.140 2.867 -0.796 1.00 96.69 90 THR A CA 1
ATOM 674 C C . THR A 1 90 ? 6.625 1.729 -1.681 1.00 96.69 90 THR A C 1
ATOM 676 O O . THR A 1 90 ? 6.513 1.913 -2.897 1.00 96.69 90 THR A O 1
ATOM 679 N N . PRO A 1 91 ? 6.257 0.553 -1.141 1.00 95.62 91 PRO A N 1
ATOM 680 C CA . PRO A 1 91 ? 5.725 -0.518 -1.973 1.00 95.62 91 PRO A CA 1
ATOM 681 C C . PRO A 1 91 ? 4.359 -0.129 -2.554 1.00 95.62 91 PRO A C 1
ATOM 683 O O . PRO A 1 91 ? 3.558 0.554 -1.911 1.00 95.62 91 PRO A O 1
ATOM 686 N N . MET A 1 92 ? 4.072 -0.601 -3.768 1.00 95.44 92 MET A N 1
ATOM 687 C CA . MET A 1 92 ? 2.728 -0.519 -4.348 1.00 95.44 92 MET A CA 1
ATOM 688 C C . MET A 1 92 ? 1.736 -1.298 -3.479 1.00 95.44 92 MET A C 1
ATOM 690 O O . MET A 1 92 ? 2.024 -2.421 -3.068 1.00 95.44 92 MET A O 1
ATOM 694 N N . LEU A 1 93 ? 0.540 -0.748 -3.255 1.00 97.88 93 LEU A N 1
ATOM 695 C CA . LEU A 1 93 ? -0.506 -1.429 -2.471 1.00 97.88 93 LEU A CA 1
ATOM 696 C C . LEU A 1 93 ? -1.459 -2.285 -3.321 1.00 97.88 93 LEU A C 1
ATOM 698 O O . LEU A 1 93 ? -2.391 -2.898 -2.800 1.00 97.88 93 LEU A O 1
ATOM 702 N N . LEU A 1 94 ? -1.266 -2.339 -4.641 1.00 96.62 94 LEU A N 1
ATOM 703 C CA . LEU A 1 94 ? -2.127 -3.136 -5.512 1.00 96.62 94 LEU A CA 1
ATOM 704 C C . LEU A 1 94 ? -1.881 -4.634 -5.301 1.00 96.62 94 LEU A C 1
ATOM 706 O O . LEU A 1 94 ? -0.777 -5.129 -5.511 1.00 96.62 94 LEU A O 1
ATOM 710 N N . GLY A 1 95 ? -2.933 -5.374 -4.941 1.00 95.69 95 GLY A N 1
ATOM 711 C CA . GLY A 1 95 ? -2.836 -6.808 -4.666 1.00 95.69 95 GLY A CA 1
ATOM 712 C C . GLY A 1 95 ? -2.358 -7.142 -3.252 1.00 95.69 95 GLY A C 1
ATOM 713 O O . GLY A 1 95 ? -2.028 -8.297 -2.994 1.00 95.69 95 GLY A O 1
ATOM 714 N N . LEU A 1 96 ? -2.361 -6.171 -2.332 1.00 96.25 96 LEU A N 1
ATOM 715 C CA . LEU A 1 96 ? -1.916 -6.348 -0.945 1.00 96.25 96 LEU A CA 1
ATOM 716 C C . LEU A 1 96 ? -2.646 -7.488 -0.210 1.00 96.25 96 LEU A C 1
ATOM 718 O O . LEU A 1 96 ? -2.068 -8.152 0.642 1.00 96.25 96 LEU A O 1
ATOM 722 N N . TYR A 1 97 ? -3.897 -7.786 -0.575 1.00 97.06 97 TYR A N 1
ATOM 723 C CA . TYR A 1 97 ? -4.713 -8.832 0.058 1.00 97.06 97 TYR A CA 1
ATOM 724 C C . TYR A 1 97 ? -4.116 -10.254 0.021 1.00 97.06 97 TYR A C 1
ATOM 726 O O . TYR A 1 97 ? -4.621 -11.135 0.715 1.00 97.06 97 TYR A O 1
ATOM 734 N N . ARG A 1 98 ? -3.100 -10.505 -0.816 1.00 96.00 98 ARG A N 1
ATOM 735 C CA . ARG A 1 98 ? -2.483 -11.828 -1.032 1.00 96.00 98 ARG A CA 1
ATOM 736 C C . ARG A 1 98 ? -0.981 -11.858 -0.736 1.00 96.00 98 ARG A C 1
ATOM 738 O O . ARG A 1 98 ? -0.289 -12.730 -1.249 1.00 96.00 98 ARG A O 1
ATOM 745 N N . SER A 1 99 ? -0.473 -10.894 0.028 1.00 96.06 99 SER A N 1
ATOM 746 C CA . SER A 1 99 ? 0.965 -10.747 0.285 1.00 96.06 99 SER A CA 1
ATOM 747 C C . SER A 1 99 ? 1.333 -10.828 1.764 1.00 96.06 99 SER A C 1
ATOM 749 O O . SER A 1 99 ? 2.381 -10.319 2.142 1.00 96.06 99 SER A O 1
ATOM 751 N N . ALA A 1 100 ? 0.471 -11.395 2.611 1.00 96.62 100 ALA A N 1
ATOM 752 C CA . ALA A 1 100 ? 0.842 -11.661 3.995 1.00 96.62 100 ALA A CA 1
ATOM 753 C C . ALA A 1 100 ? 2.013 -12.673 4.052 1.00 96.62 100 ALA A C 1
ATOM 755 O O . ALA A 1 100 ? 2.049 -13.589 3.225 1.00 96.62 100 ALA A O 1
ATOM 756 N N . PRO A 1 101 ? 2.923 -12.563 5.038 1.00 97.25 101 PRO A N 1
ATOM 757 C CA . PRO A 1 101 ? 2.990 -11.511 6.055 1.00 97.25 101 PRO A CA 1
ATOM 758 C C . PRO A 1 101 ? 3.547 -10.184 5.507 1.00 97.25 101 PRO A C 1
ATOM 760 O O . PRO A 1 101 ? 4.190 -10.135 4.464 1.00 97.25 101 PRO A O 1
ATOM 763 N N . TYR A 1 102 ? 3.299 -9.094 6.227 1.00 96.69 102 TYR A N 1
ATOM 764 C CA . TYR A 1 102 ? 3.580 -7.723 5.802 1.00 96.69 102 TYR A CA 1
ATOM 765 C C . TYR A 1 102 ? 4.845 -7.135 6.447 1.00 96.69 102 TYR A C 1
ATOM 767 O O . TYR A 1 102 ? 5.365 -7.644 7.448 1.00 96.69 102 TYR A O 1
ATOM 775 N N . LEU A 1 103 ? 5.258 -5.982 5.901 1.00 93.81 103 LEU A N 1
ATOM 776 C CA . LEU A 1 103 ? 6.519 -5.270 6.160 1.00 93.81 103 LEU A CA 1
ATOM 777 C C . LEU A 1 103 ? 7.739 -5.999 5.582 1.00 93.81 103 LEU A C 1
ATOM 779 O O . LEU A 1 103 ? 7.685 -7.186 5.281 1.00 93.81 103 LEU A O 1
ATOM 783 N N . HIS A 1 104 ? 8.849 -5.278 5.427 1.00 91.56 104 HIS A N 1
ATOM 784 C CA . HIS A 1 104 ? 10.066 -5.789 4.782 1.00 91.56 104 HIS A CA 1
ATOM 785 C C . HIS A 1 104 ? 10.646 -7.034 5.478 1.00 91.56 104 HIS A C 1
ATOM 787 O O . HIS A 1 104 ? 11.215 -7.896 4.821 1.00 91.56 104 HIS A O 1
ATOM 793 N N . HIS A 1 105 ? 10.453 -7.149 6.795 1.00 89.69 105 HIS A N 1
ATOM 794 C CA . HIS A 1 105 ? 10.899 -8.277 7.616 1.00 89.69 105 HIS A CA 1
ATOM 795 C C . HIS A 1 105 ? 9.788 -9.317 7.883 1.00 89.69 105 HIS A C 1
ATOM 797 O O . HIS A 1 105 ? 9.971 -10.206 8.710 1.00 89.69 105 HIS A O 1
ATOM 803 N N . GLY A 1 106 ? 8.587 -9.160 7.309 1.00 92.56 106 GLY A N 1
ATOM 804 C CA . GLY A 1 106 ? 7.491 -10.133 7.430 1.00 92.56 106 GLY A CA 1
ATOM 805 C C . GLY A 1 106 ? 6.950 -10.380 8.849 1.00 92.56 106 GLY A C 1
ATOM 806 O O . GLY A 1 106 ? 6.455 -11.468 9.122 1.00 92.56 106 GLY A O 1
ATOM 807 N N . LYS A 1 107 ? 7.045 -9.415 9.781 1.00 93.06 107 LYS A N 1
ATOM 808 C CA . LYS A 1 107 ? 6.622 -9.636 11.190 1.00 93.06 107 LYS A CA 1
ATOM 809 C C . LYS A 1 107 ? 5.143 -9.338 11.433 1.00 93.06 107 LYS A C 1
ATOM 811 O O . LYS A 1 107 ? 4.599 -9.785 12.437 1.00 93.06 107 LYS A O 1
ATOM 816 N N . ALA A 1 108 ? 4.493 -8.583 10.550 1.00 96.69 108 ALA A N 1
ATOM 817 C CA . ALA A 1 108 ? 3.072 -8.289 10.676 1.00 96.69 108 ALA A CA 1
ATOM 818 C C . ALA A 1 108 ? 2.260 -9.387 9.980 1.00 96.69 108 ALA A C 1
ATOM 820 O O . ALA A 1 108 ? 2.259 -9.472 8.756 1.00 96.69 108 ALA A O 1
ATOM 821 N N . ALA A 1 109 ? 1.565 -10.234 10.739 1.00 98.00 109 ALA A N 1
ATOM 822 C CA . ALA A 1 109 ? 0.760 -11.313 10.163 1.00 98.00 109 ALA A CA 1
ATOM 823 C C . ALA A 1 109 ? -0.494 -10.779 9.449 1.00 98.00 109 ALA A C 1
ATOM 825 O O . ALA A 1 109 ? -0.942 -11.344 8.450 1.00 98.00 109 ALA A O 1
ATOM 826 N N . THR A 1 110 ? -1.050 -9.670 9.941 1.00 98.50 110 THR A N 1
ATOM 827 C CA . THR A 1 110 ? -2.277 -9.060 9.422 1.00 98.50 110 THR A CA 1
ATOM 828 C C . THR A 1 110 ? -2.089 -7.581 9.076 1.00 98.50 110 THR A C 1
ATOM 830 O O . THR A 1 110 ? -1.176 -6.917 9.563 1.00 98.50 110 THR A O 1
ATOM 833 N N . LEU A 1 111 ? -2.991 -7.030 8.256 1.00 98.44 111 LEU A N 1
ATOM 834 C CA . LEU A 1 111 ? -3.033 -5.583 8.004 1.00 98.44 111 LEU A CA 1
ATOM 835 C C . LEU A 1 111 ? -3.392 -4.794 9.268 1.00 98.44 111 LEU A C 1
ATOM 837 O O . LEU A 1 111 ? -2.900 -3.687 9.458 1.00 98.44 111 LEU A O 1
ATOM 841 N N . THR A 1 112 ? -4.194 -5.376 10.162 1.00 98.56 112 THR A N 1
ATOM 842 C CA . THR A 1 112 ? -4.461 -4.794 11.481 1.00 98.56 112 THR A CA 1
ATOM 843 C C . THR A 1 112 ? -3.166 -4.637 12.274 1.00 98.56 112 THR A C 1
ATOM 845 O O . THR A 1 112 ? -2.952 -3.581 12.865 1.00 98.56 112 THR A O 1
ATOM 848 N N . ASP A 1 113 ? -2.262 -5.622 12.230 1.00 98.12 113 ASP A N 1
ATOM 849 C CA . ASP A 1 113 ? -0.963 -5.529 12.905 1.00 98.12 113 ASP A CA 1
ATOM 850 C C . ASP A 1 113 ? -0.101 -4.413 12.314 1.00 98.12 113 ASP A C 1
ATOM 852 O O . ASP A 1 113 ? 0.556 -3.695 13.064 1.00 98.12 113 ASP A O 1
ATOM 856 N N . VAL A 1 114 ? -0.131 -4.221 10.989 1.00 97.62 114 VAL A N 1
ATOM 857 C CA . VAL A 1 114 ? 0.561 -3.096 10.333 1.00 97.62 114 VAL A CA 1
ATOM 858 C C . VAL A 1 114 ? 0.049 -1.759 10.865 1.00 97.62 114 VAL A C 1
ATOM 860 O O . VAL A 1 114 ? 0.855 -0.888 11.170 1.00 97.62 114 VAL A O 1
ATOM 863 N N . LEU A 1 115 ? -1.272 -1.605 10.994 1.00 98.12 115 LEU A N 1
ATOM 864 C CA . LEU A 1 115 ? -1.921 -0.354 11.401 1.00 98.12 115 LEU A CA 1
ATOM 865 C C . LEU A 1 115 ? -1.881 -0.098 12.912 1.00 98.12 115 LEU A C 1
ATOM 867 O O . LEU A 1 115 ? -2.183 1.013 13.337 1.00 98.12 115 LEU A O 1
ATOM 871 N N . THR A 1 116 ? -1.558 -1.104 13.722 1.00 97.00 116 THR A N 1
ATOM 872 C CA . THR A 1 116 ? -1.579 -1.010 15.188 1.00 97.00 116 THR A CA 1
ATOM 873 C C . THR A 1 116 ? -0.224 -1.412 15.775 1.00 97.00 116 THR A C 1
ATOM 875 O O . THR A 1 116 ? 0.630 -0.557 15.998 1.00 97.00 116 THR A O 1
ATOM 878 N N . THR A 1 117 ? 0.020 -2.709 15.965 1.00 96.12 117 THR A N 1
ATOM 879 C CA . THR A 1 117 ? 1.207 -3.292 16.613 1.00 96.12 117 T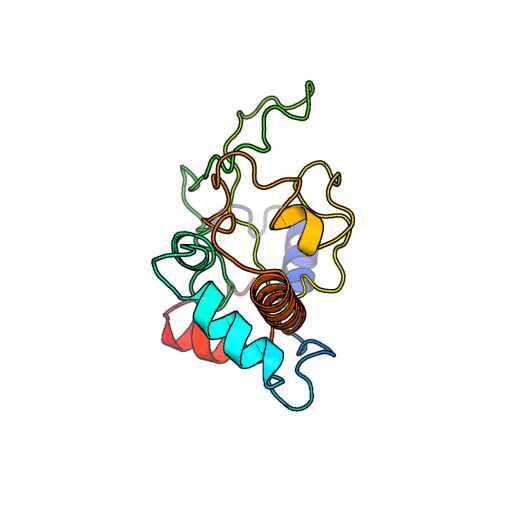HR A CA 1
ATOM 880 C C . THR A 1 117 ? 2.541 -2.807 16.033 1.00 96.12 117 THR A C 1
ATOM 882 O O . THR A 1 117 ? 3.487 -2.540 16.778 1.00 96.12 117 THR A O 1
ATOM 885 N N . PHE A 1 118 ? 2.631 -2.682 14.708 1.00 95.44 118 PHE A N 1
ATOM 886 C CA . PHE A 1 118 ? 3.849 -2.292 13.995 1.00 95.44 118 PHE A CA 1
ATOM 887 C C . PHE A 1 118 ? 3.841 -0.835 13.510 1.00 95.44 118 PHE A C 1
ATOM 889 O O . PHE A 1 118 ? 4.729 -0.447 12.753 1.00 95.44 118 PHE A O 1
ATOM 896 N N . ASN A 1 119 ? 2.904 -0.013 13.993 1.00 96.00 119 ASN A N 1
ATOM 897 C CA . ASN A 1 119 ? 2.869 1.429 13.755 1.00 96.00 119 ASN A CA 1
ATOM 898 C C . ASN A 1 119 ? 3.287 2.218 15.007 1.00 96.00 119 ASN A C 1
ATOM 900 O O . ASN A 1 119 ? 2.529 3.007 15.575 1.00 96.00 119 ASN A O 1
ATOM 904 N N . LYS A 1 120 ? 4.505 1.969 15.497 1.00 92.06 120 LYS A N 1
ATOM 905 C CA . LYS A 1 120 ? 4.997 2.624 16.716 1.00 92.06 120 LYS A CA 1
ATOM 906 C C . LYS A 1 120 ? 5.095 4.135 16.509 1.00 92.06 120 LYS A C 1
ATOM 908 O O . LYS A 1 120 ? 5.721 4.591 15.553 1.00 92.06 120 LYS A O 1
ATOM 913 N N . ASN A 1 121 ? 4.537 4.894 17.452 1.00 94.50 121 ASN A N 1
ATOM 914 C CA . ASN A 1 121 ? 4.532 6.359 17.451 1.00 94.50 121 ASN A CA 1
ATOM 915 C C . ASN A 1 121 ? 3.919 6.975 16.178 1.00 94.50 121 ASN A C 1
ATOM 917 O O . ASN A 1 121 ? 4.348 8.053 15.775 1.00 94.50 121 ASN A O 1
ATOM 921 N N . ASP A 1 122 ? 2.970 6.286 15.527 1.00 97.06 122 ASP A N 1
ATOM 922 C CA . ASP A 1 122 ? 2.279 6.779 14.324 1.00 97.06 122 ASP A CA 1
ATOM 923 C C . ASP A 1 122 ? 3.225 7.147 13.158 1.00 97.06 122 ASP A C 1
ATOM 925 O O . ASP A 1 122 ? 2.956 8.033 12.342 1.00 97.06 122 ASP A O 1
ATOM 929 N N . ARG A 1 123 ? 4.377 6.468 13.065 1.00 95.62 123 ARG A N 1
ATOM 930 C CA . ARG A 1 123 ? 5.382 6.735 12.022 1.00 95.62 123 ARG A CA 1
ATOM 931 C C . ARG A 1 123 ? 5.001 6.184 10.646 1.00 95.62 123 ARG A C 1
ATOM 933 O O . ARG A 1 123 ? 5.563 6.622 9.647 1.00 95.62 123 ARG A O 1
ATOM 940 N N . HIS A 1 124 ? 4.043 5.264 10.579 1.00 96.50 124 HIS A N 1
ATOM 941 C CA . HIS A 1 124 ? 3.493 4.680 9.355 1.00 96.50 124 HIS A CA 1
ATOM 942 C C . HIS A 1 124 ? 2.064 5.191 9.084 1.00 96.50 124 HIS A C 1
ATOM 944 O O . HIS A 1 124 ? 1.165 4.435 8.718 1.00 96.50 124 HIS A O 1
ATOM 950 N N . GLY A 1 125 ? 1.861 6.496 9.280 1.00 96.88 125 GLY A N 1
ATOM 951 C CA . GLY A 1 125 ? 0.549 7.141 9.298 1.00 96.88 125 GLY A CA 1
ATOM 952 C C . GLY A 1 125 ? -0.017 7.221 10.714 1.00 96.88 125 GLY A C 1
ATOM 953 O O . GLY A 1 125 ? 0.365 6.454 11.591 1.00 96.88 125 GLY A O 1
ATOM 954 N N . THR A 1 126 ? -0.937 8.150 10.947 1.00 98.19 126 THR A N 1
ATOM 955 C CA . THR A 1 126 ? -1.510 8.367 12.279 1.00 98.19 126 THR A CA 1
ATOM 956 C C . THR A 1 126 ? -2.777 7.547 12.442 1.00 98.19 126 THR A C 1
ATOM 958 O O . THR A 1 126 ? -3.825 7.892 11.894 1.00 98.19 126 THR A O 1
ATOM 961 N N . THR A 1 127 ? -2.701 6.463 13.207 1.00 97.88 127 THR A N 1
ATOM 962 C CA . THR A 1 127 ? -3.811 5.524 13.421 1.00 97.88 127 THR A CA 1
ATOM 963 C C . THR A 1 127 ? -4.202 5.390 14.887 1.00 97.88 127 THR A C 1
ATOM 965 O O . THR A 1 127 ? -5.286 4.885 15.159 1.00 97.88 127 THR A O 1
ATOM 968 N N . SER A 1 128 ? -3.400 5.896 15.829 1.00 97.62 128 SER A N 1
ATOM 969 C CA . SER A 1 128 ? -3.683 5.836 17.276 1.00 97.62 128 SER A CA 1
ATOM 970 C C . SER A 1 128 ? -5.026 6.445 17.695 1.00 97.62 128 SER A C 1
ATOM 972 O O . SER A 1 128 ? -5.599 6.054 18.708 1.00 97.62 128 SER A O 1
ATOM 974 N N . HIS A 1 129 ? -5.542 7.393 16.911 1.00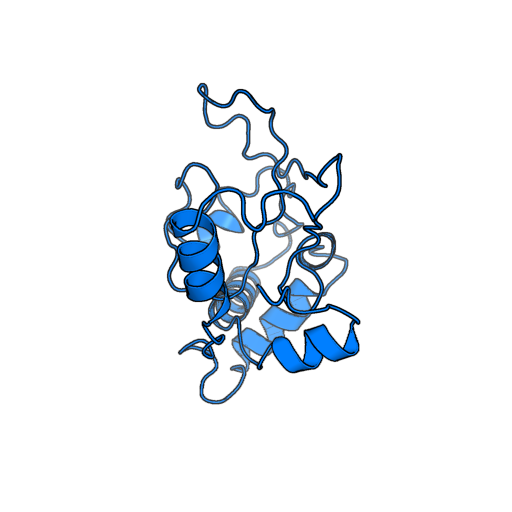 97.88 129 HIS A N 1
ATOM 975 C CA . HIS A 1 129 ? -6.828 8.048 17.145 1.00 97.88 129 HIS A CA 1
ATOM 976 C C . HIS A 1 129 ? -8.021 7.312 16.521 1.00 97.88 129 HIS A C 1
ATOM 978 O O . HIS A 1 129 ? -9.149 7.791 16.649 1.00 97.88 129 HIS A O 1
ATOM 984 N N . LEU A 1 130 ? -7.778 6.230 15.777 1.00 98.56 130 LEU A N 1
ATOM 985 C CA . LEU A 1 130 ? -8.823 5.454 15.129 1.00 98.56 130 LEU A CA 1
ATOM 986 C C . LEU A 1 130 ? -9.382 4.418 16.100 1.00 98.56 130 LEU A C 1
ATOM 988 O O . LEU A 1 130 ? -8.637 3.715 16.784 1.00 98.56 130 LEU A O 1
ATOM 992 N N . ASP A 1 131 ? -10.702 4.282 16.125 1.00 98.62 131 ASP A N 1
ATOM 993 C CA . ASP A 1 131 ? -11.338 3.172 16.823 1.00 98.62 131 ASP A CA 1
ATOM 994 C C . ASP A 1 131 ? -11.193 1.847 16.043 1.00 98.62 131 ASP A C 1
ATOM 996 O O . ASP A 1 131 ? -10.728 1.788 14.899 1.00 98.62 131 ASP A O 1
ATOM 1000 N N . LYS A 1 132 ? -11.614 0.742 16.670 1.00 98.50 132 LYS A N 1
ATOM 1001 C CA . LYS A 1 132 ? -11.525 -0.600 16.072 1.00 98.50 132 LYS A CA 1
ATOM 1002 C C . LYS A 1 132 ? -12.296 -0.719 14.753 1.00 98.50 132 LYS A C 1
ATOM 1004 O O . LYS A 1 132 ? -11.851 -1.442 13.862 1.00 98.50 132 LYS A O 1
ATOM 1009 N N . GLN A 1 133 ? -13.432 -0.036 14.622 1.00 98.75 133 GLN A N 1
ATOM 1010 C CA . GLN A 1 133 ? -14.245 -0.076 13.409 1.00 98.75 133 GLN A CA 1
ATOM 1011 C C . GLN A 1 133 ? -13.566 0.697 12.279 1.00 98.75 133 GLN A C 1
ATOM 1013 O O . GLN A 1 133 ? -13.527 0.217 11.150 1.00 98.75 133 GLN A O 1
ATOM 1018 N N . GLN A 1 134 ? -12.976 1.851 12.579 1.00 98.88 134 GLN A N 1
ATOM 1019 C CA . GLN A 1 134 ? -12.222 2.653 11.622 1.00 98.88 134 GLN A CA 1
ATOM 1020 C C . GLN A 1 134 ? -10.977 1.915 11.117 1.00 98.88 134 GLN A C 1
ATOM 1022 O O . GLN A 1 134 ? -10.698 1.929 9.917 1.00 98.88 134 GLN A O 1
ATOM 1027 N N . VAL A 1 135 ? -10.260 1.211 12.000 1.00 98.88 135 VAL A N 1
ATOM 1028 C CA . VAL A 1 135 ? -9.153 0.330 11.594 1.00 98.88 135 VAL A CA 1
ATOM 1029 C C . VAL A 1 135 ? -9.660 -0.793 10.686 1.00 98.88 135 VAL A C 1
ATOM 1031 O O . VAL A 1 135 ? -9.076 -1.026 9.629 1.00 98.88 135 VAL A O 1
ATOM 1034 N N . ALA A 1 136 ? -10.764 -1.456 11.040 1.00 98.88 136 ALA A N 1
ATOM 1035 C CA . ALA A 1 136 ? -11.348 -2.513 10.213 1.00 98.88 136 ALA A CA 1
ATOM 1036 C C . ALA A 1 136 ? -11.796 -1.999 8.831 1.00 98.88 136 ALA A C 1
ATOM 1038 O O . ALA A 1 136 ? -11.529 -2.640 7.816 1.00 98.88 136 ALA A O 1
ATOM 1039 N N . ASP A 1 137 ? -12.411 -0.818 8.771 1.00 98.94 137 ASP A N 1
ATOM 1040 C CA . ASP A 1 137 ? -12.810 -0.172 7.520 1.00 98.94 137 ASP A CA 1
ATOM 1041 C C . ASP A 1 137 ? -11.588 0.120 6.634 1.00 98.94 137 ASP A C 1
ATOM 1043 O O . ASP A 1 137 ? -11.608 -0.149 5.430 1.00 98.94 137 ASP A O 1
ATOM 1047 N N . LEU A 1 138 ? -10.497 0.624 7.224 1.00 98.81 138 LEU A N 1
ATOM 1048 C CA . LEU A 1 138 ? -9.239 0.868 6.517 1.00 98.81 138 LEU A CA 1
ATOM 1049 C C . LEU A 1 138 ? -8.633 -0.436 5.973 1.00 98.81 138 LEU A C 1
ATOM 1051 O O . LEU A 1 138 ? -8.197 -0.472 4.822 1.00 98.81 138 LEU A O 1
ATOM 1055 N N . VAL A 1 139 ? -8.670 -1.523 6.747 1.00 98.81 139 VAL A N 1
ATOM 1056 C CA . VAL A 1 139 ? -8.252 -2.861 6.294 1.00 98.81 139 VAL A CA 1
ATOM 1057 C C . VAL A 1 139 ? -9.096 -3.341 5.110 1.00 98.81 139 VAL A C 1
ATOM 1059 O O . VAL A 1 139 ? -8.539 -3.849 4.134 1.00 98.81 139 VAL A O 1
ATOM 1062 N N . GLU A 1 140 ? -10.417 -3.153 5.143 1.00 98.81 140 GLU A N 1
ATOM 1063 C CA . GLU A 1 140 ? -11.297 -3.515 4.024 1.00 98.81 140 GLU A CA 1
ATOM 1064 C C . GLU A 1 140 ? -10.968 -2.723 2.755 1.00 98.81 140 GLU A C 1
ATOM 1066 O O . GLU A 1 140 ? -10.944 -3.291 1.661 1.00 98.81 140 GLU A O 1
ATOM 1071 N N . PHE A 1 141 ? -10.628 -1.437 2.884 1.00 98.81 141 PHE A N 1
ATOM 1072 C CA . PHE A 1 141 ? -10.150 -0.651 1.748 1.00 98.81 141 PHE A CA 1
ATOM 1073 C C . PHE A 1 141 ? -8.827 -1.182 1.185 1.00 98.81 141 PHE A C 1
ATOM 1075 O O .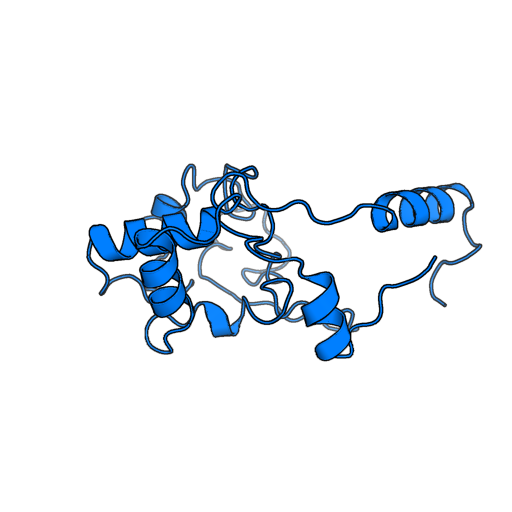 PHE A 1 141 ? -8.710 -1.377 -0.024 1.00 98.81 141 PHE A O 1
ATOM 1082 N N . LEU A 1 142 ? -7.847 -1.466 2.044 1.00 98.62 142 LEU A N 1
ATOM 1083 C CA . LEU A 1 142 ? -6.544 -1.995 1.634 1.00 98.62 142 LEU A CA 1
ATOM 1084 C C . LEU A 1 142 ? -6.670 -3.346 0.912 1.00 98.62 142 LEU A C 1
ATOM 1086 O O . LEU A 1 142 ? -6.036 -3.566 -0.121 1.00 98.62 142 LEU A O 1
ATOM 1090 N N . LYS A 1 143 ? -7.541 -4.236 1.399 1.00 98.56 143 LYS A N 1
ATOM 1091 C CA . LYS A 1 143 ? -7.838 -5.521 0.746 1.00 98.56 143 LYS A CA 1
ATOM 1092 C C . LYS A 1 143 ? -8.499 -5.343 -0.618 1.00 98.56 143 LYS A C 1
ATOM 1094 O O . LYS A 1 143 ? -8.299 -6.168 -1.510 1.00 98.56 143 LYS A O 1
ATOM 1099 N N . ALA A 1 144 ? -9.279 -4.283 -0.796 1.00 98.38 144 ALA A N 1
ATOM 1100 C CA . ALA A 1 144 ? -9.983 -3.991 -2.035 1.00 98.38 144 ALA A CA 1
ATOM 1101 C C . ALA A 1 144 ? -9.071 -3.484 -3.167 1.00 98.38 144 ALA A C 1
ATOM 1103 O O . ALA A 1 144 ? -9.538 -3.381 -4.296 1.00 98.38 144 ALA A O 1
ATOM 1104 N N . LEU A 1 145 ? -7.785 -3.207 -2.925 1.00 97.75 145 LEU A N 1
ATOM 1105 C CA . LEU A 1 145 ? -6.863 -2.721 -3.956 1.00 97.75 145 LEU A CA 1
ATOM 1106 C C . LEU A 1 145 ? -6.332 -3.857 -4.862 1.00 97.75 145 LEU A C 1
ATOM 1108 O O . LEU A 1 145 ? -5.789 -4.842 -4.351 1.00 97.75 145 LEU A O 1
ATOM 1112 N N . PRO A 1 146 ? -6.395 -3.728 -6.205 1.00 96.38 146 PRO A N 1
ATOM 1113 C CA . PRO A 1 146 ? -7.066 -2.671 -6.978 1.00 96.38 146 PRO A CA 1
ATOM 1114 C C . PRO A 1 146 ? -8.595 -2.857 -7.037 1.00 96.38 146 PRO A C 1
ATOM 1116 O O . PRO A 1 146 ? -9.072 -3.967 -7.282 1.00 96.38 146 PRO A O 1
ATOM 1119 N N . TYR A 1 147 ? -9.351 -1.761 -6.883 1.00 95.44 147 TYR A N 1
ATOM 1120 C CA . TYR A 1 147 ? -10.817 -1.736 -7.048 1.00 95.44 147 TYR A CA 1
ATOM 1121 C C . TYR A 1 147 ? -11.269 -1.169 -8.404 1.00 95.44 147 TYR A C 1
ATOM 1123 O O . TYR A 1 147 ? -12.448 -1.228 -8.740 1.00 95.44 147 TYR A O 1
ATOM 1131 N N . GLU A 1 148 ? -10.332 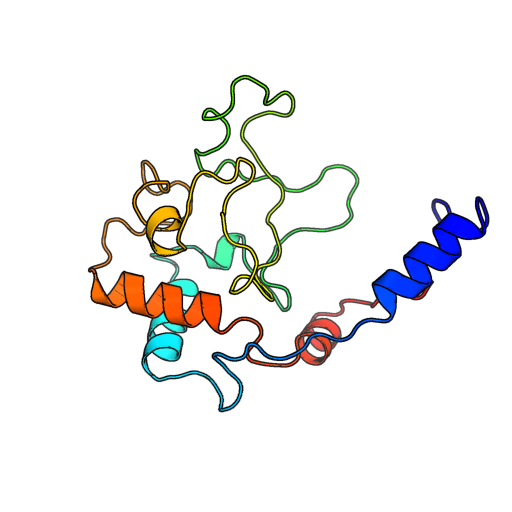-0.632 -9.182 1.00 93.25 148 GLU A N 1
ATOM 1132 C CA . GLU A 1 148 ? -10.504 -0.129 -10.545 1.00 93.25 148 GLU A CA 1
ATOM 1133 C C . GLU A 1 148 ? -9.244 -0.458 -11.361 1.00 93.25 148 GLU A C 1
ATOM 1135 O O . GLU A 1 148 ? -8.202 -0.765 -10.777 1.00 93.25 148 GLU A O 1
ATOM 1140 N N . ASP A 1 149 ? -9.325 -0.431 -12.695 1.00 91.69 149 ASP A N 1
ATOM 1141 C CA . ASP A 1 149 ? -8.143 -0.635 -13.543 1.00 91.69 149 ASP A CA 1
ATOM 1142 C C . ASP A 1 149 ? -7.179 0.562 -13.398 1.00 91.69 149 ASP A C 1
ATOM 1144 O O . ASP A 1 149 ? -7.518 1.678 -13.815 1.00 91.69 149 ASP A O 1
ATOM 1148 N N . PRO A 1 150 ? -5.967 0.367 -12.839 1.00 92.38 150 PRO A N 1
ATOM 1149 C CA . PRO A 1 150 ? -5.023 1.459 -12.642 1.00 92.38 150 PRO A CA 1
ATOM 1150 C C . PRO A 1 150 ? -4.452 1.990 -13.962 1.00 92.38 150 PRO A C 1
ATOM 1152 O O . PRO A 1 150 ? -3.931 3.103 -13.975 1.00 92.38 150 PRO A O 1
ATOM 1155 N N . ALA A 1 151 ? -4.539 1.252 -15.077 1.00 89.75 151 ALA A N 1
ATOM 1156 C CA . ALA A 1 151 ? -3.941 1.655 -16.350 1.00 89.75 151 ALA A CA 1
ATOM 1157 C C . ALA A 1 151 ? -4.561 2.947 -16.903 1.00 89.75 151 ALA A C 1
ATOM 1159 O O . ALA A 1 151 ? -3.836 3.838 -17.348 1.00 89.75 151 ALA A O 1
ATOM 1160 N N . ALA A 1 152 ? -5.886 3.090 -16.816 1.00 87.38 152 ALA A N 1
ATOM 1161 C CA . ALA A 1 152 ? -6.575 4.297 -17.267 1.00 87.38 152 ALA A CA 1
ATOM 1162 C C . ALA A 1 152 ? -6.179 5.524 -16.426 1.00 87.38 152 ALA A C 1
ATOM 1164 O O . ALA A 1 152 ? -5.943 6.607 -16.963 1.00 87.38 152 ALA A O 1
ATOM 1165 N N . ALA A 1 153 ? -6.068 5.356 -15.105 1.00 89.69 153 ALA A N 1
ATOM 1166 C CA . ALA A 1 153 ? -5.613 6.413 -14.205 1.00 89.69 153 ALA A CA 1
ATOM 1167 C C . ALA A 1 153 ? -4.125 6.747 -14.419 1.00 89.69 153 ALA A C 1
ATOM 1169 O O . ALA A 1 153 ? -3.756 7.919 -14.416 1.00 89.69 153 ALA A O 1
ATOM 1170 N N . ALA A 1 154 ? -3.284 5.741 -14.674 1.00 91.25 154 ALA A N 1
ATOM 1171 C CA . ALA A 1 154 ? -1.871 5.902 -15.009 1.00 91.25 154 ALA A CA 1
ATOM 1172 C C . ALA A 1 154 ? -1.674 6.711 -16.293 1.00 91.25 154 ALA A C 1
ATOM 1174 O O . ALA A 1 154 ? -0.907 7.671 -16.290 1.00 91.25 154 ALA A O 1
ATOM 1175 N N . GLN A 1 155 ? -2.422 6.397 -17.352 1.00 89.50 155 GLN A N 1
ATOM 1176 C CA . GLN A 1 155 ? -2.370 7.150 -18.602 1.00 89.50 155 GLN A CA 1
ATOM 1177 C C . GLN A 1 155 ? -2.787 8.614 -18.404 1.00 89.50 155 GLN A C 1
ATOM 1179 O O . GLN A 1 155 ? -2.101 9.515 -18.880 1.00 89.50 155 GLN A O 1
ATOM 1184 N N . LYS A 1 156 ? -3.871 8.866 -17.657 1.00 90.06 156 LYS A N 1
ATOM 1185 C CA . LYS A 1 156 ? -4.313 10.232 -17.315 1.00 90.06 156 LYS A CA 1
ATOM 1186 C C . LYS A 1 156 ? -3.279 10.997 -16.489 1.00 90.06 156 LYS A C 1
ATOM 1188 O O . LYS A 1 156 ? -3.166 12.207 -16.636 1.00 90.06 156 LYS A O 1
ATOM 1193 N N . ALA A 1 157 ? -2.513 10.296 -15.655 1.00 88.62 157 ALA A N 1
ATOM 1194 C CA . ALA A 1 157 ? -1.402 10.854 -14.890 1.00 88.62 157 ALA A CA 1
ATOM 1195 C C . ALA A 1 157 ? -0.105 11.018 -15.714 1.00 88.62 157 ALA A C 1
ATOM 1197 O O . ALA A 1 157 ? 0.935 11.345 -15.149 1.00 88.62 157 ALA A O 1
ATOM 1198 N N . GLY A 1 158 ? -0.134 10.769 -17.031 1.00 89.62 158 GLY A N 1
ATOM 1199 C CA . GLY A 1 158 ? 1.032 10.884 -17.913 1.00 89.62 158 GLY A CA 1
ATOM 1200 C C . GLY A 1 158 ? 2.059 9.759 -17.749 1.00 89.62 158 GLY A C 1
ATOM 1201 O O . GLY A 1 158 ? 3.161 9.840 -18.295 1.00 89.62 158 GLY A O 1
ATOM 1202 N N . LEU A 1 159 ? 1.726 8.694 -17.013 1.00 86.94 159 LEU A N 1
ATOM 1203 C CA . LEU A 1 159 ? 2.620 7.558 -16.830 1.00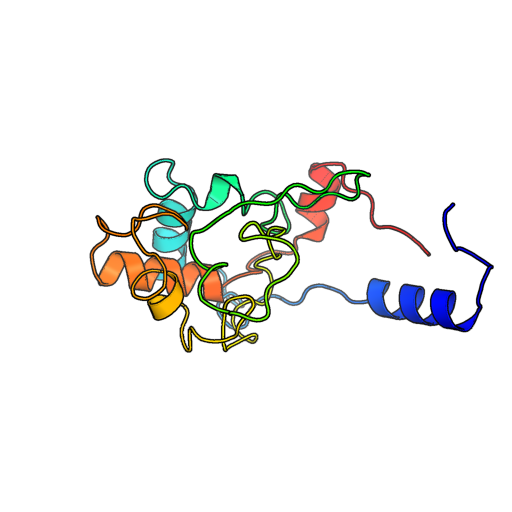 86.94 159 LEU A CA 1
ATOM 1204 C C . LEU A 1 159 ? 2.667 6.732 -18.113 1.00 86.94 159 LEU A C 1
ATOM 1206 O O . LEU A 1 159 ? 1.651 6.263 -18.626 1.00 86.94 159 LEU A O 1
ATOM 1210 N N . THR A 1 160 ? 3.879 6.525 -18.615 1.00 81.88 160 THR A N 1
ATOM 1211 C CA . THR A 1 160 ? 4.109 5.723 -19.815 1.00 81.88 160 THR A CA 1
ATOM 1212 C C . THR A 1 160 ? 4.504 4.313 -19.408 1.00 81.88 160 THR A C 1
ATOM 1214 O O . THR A 1 160 ? 5.502 4.116 -18.712 1.00 81.88 160 THR A O 1
ATOM 1217 N N . LYS A 1 161 ? 3.744 3.314 -19.869 1.00 78.44 161 LYS A N 1
ATOM 1218 C CA . LYS A 1 161 ? 4.154 1.916 -19.731 1.00 78.44 161 LYS A CA 1
ATOM 1219 C C . LYS A 1 161 ? 5.476 1.728 -20.470 1.00 78.44 161 LYS A C 1
ATOM 1221 O O . LYS A 1 161 ? 5.585 2.052 -21.651 1.00 78.44 161 LYS A O 1
ATOM 1226 N N . VAL A 1 162 ? 6.483 1.203 -19.780 1.00 75.31 162 VAL A N 1
ATOM 1227 C CA . VAL A 1 162 ? 7.767 0.894 -20.409 1.00 75.31 162 VAL A CA 1
ATOM 1228 C C . VAL A 1 162 ? 7.551 -0.285 -21.357 1.00 75.31 162 VAL A C 1
ATOM 1230 O O . VAL A 1 162 ? 7.471 -1.429 -20.923 1.00 75.31 162 VAL A O 1
ATOM 1233 N N . ALA A 1 163 ? 7.425 0.000 -22.654 1.00 63.31 163 ALA A N 1
ATOM 1234 C CA . ALA A 1 163 ? 7.488 -1.020 -23.691 1.00 63.31 163 ALA A CA 1
ATOM 1235 C C . ALA A 1 163 ? 8.938 -1.521 -23.783 1.00 63.31 163 ALA A C 1
ATOM 1237 O O . ALA A 1 163 ? 9.859 -0.717 -23.979 1.00 63.31 163 ALA A O 1
ATOM 1238 N N . ARG A 1 164 ? 9.145 -2.822 -23.585 1.00 61.50 164 ARG A N 1
ATOM 1239 C CA . ARG A 1 164 ? 10.395 -3.508 -23.916 1.00 61.50 164 ARG A CA 1
ATOM 1240 C C . ARG A 1 164 ? 10.146 -4.408 -25.106 1.00 61.50 164 ARG A C 1
ATOM 1242 O O . ARG A 1 164 ? 9.128 -5.129 -25.048 1.00 61.50 164 ARG A O 1
#

Nearest PDB structures (foldseek):
  1zzh-assembly3_A  TM=7.186E-01  e=3.511E-04  Rhodobacter capsulatus
  1zzh-assembly3_C  TM=6.075E-01  e=1.524E-04  Rhodobacter capsulatus
  3o5c-assembly2_D  TM=6.598E-01  e=5.160E-04  Shewanella oneidensis
  2c1v-assembly1_B  TM=6.700E-01  e=1.188E-03  Paracoccus pantotrophus
  2vhd-assembly1_B  TM=6.182E-01  e=2.117E-03  Pseudomonas aeruginosa

Mean predicted aligned error: 4.25 Å

pLDDT: mean 92.61, std 7.53, range [55.0, 98.94]

Sequence (164 aa):
KPNKGLSADLDALAAYTNSHKFTLSPYARKGLSTAAQRGRSLFRSEKTGCAKCHSGPFFTDSQPRPKPLRHDVGSGTADPSEKMGPAYDTPMLLGLYRSAPYLHHGKAATLTDVLTTFNKNDRHGTTSHLDKQQVADLVEFLKALPYEDPAAAAQKAGLTKVAR

Solvent-accessible surface area (backbone atoms only — not comparable to full-atom values): 9463 Å² total; per-residue (Å²): 118,95,71,71,87,76,38,70,66,62,49,51,53,50,35,55,70,62,66,68,74,89,67,66,16,84,63,11,74,87,42,73,45,74,49,20,49,54,8,46,53,48,42,64,28,78,77,26,36,45,42,79,48,42,22,77,60,54,25,28,67,61,59,98,54,101,73,64,63,59,50,62,33,73,58,41,80,80,44,94,82,62,82,83,60,45,43,41,66,49,66,62,42,61,52,49,69,78,51,72,45,34,71,99,81,46,78,24,73,44,67,65,33,47,59,46,82,56,22,58,91,40,42,65,30,45,41,89,89,52,54,75,65,54,51,50,16,34,45,44,27,48,34,15,21,29,58,62,72,38,64,67,50,26,49,74,70,69,52,74,81,81,84,108

Radius of gyration: 17.29 Å; Cα contacts (8 Å, |Δi|>4): 237; chains: 1; bounding box: 42×28×44 Å

Secondary structure (DSSP, 8-state):
-TTTTS-HHHHHHHHHHHH--PPPPGGGBTB--HHHHHHHHHHH-TTT-GGGTS-TTTT-----SSS---B--S-TTS-TT--S-S-B-----TTGGG-PSBSTT--BSSHHHHHTTT-GGGBTB--TT--HHHHHHHHHHHHT-SSS-HHHHHHHTTPPP---